Protein AF-A0A7J2Y8G7-F1 (afdb_monomer_lite)

Structure (mmCIF, N/CA/C/O backbone):
data_AF-A0A7J2Y8G7-F1
#
_entry.id   AF-A0A7J2Y8G7-F1
#
loop_
_atom_site.group_PDB
_atom_site.id
_atom_site.type_symbol
_atom_site.label_atom_id
_atom_site.label_alt_id
_atom_site.label_comp_id
_atom_site.label_asym_id
_atom_site.label_entity_id
_atom_site.label_seq_id
_atom_site.pdbx_PDB_ins_code
_atom_site.Cartn_x
_atom_site.Cartn_y
_atom_site.Cartn_z
_atom_site.occupancy
_atom_site.B_iso_or_equiv
_atom_site.auth_seq_id
_atom_site.auth_comp_id
_atom_site.auth_asym_id
_atom_site.auth_atom_id
_atom_site.pdbx_PDB_model_num
ATOM 1 N N . MET A 1 1 ? 22.975 -11.540 -18.512 1.00 58.38 1 MET A N 1
ATOM 2 C CA . MET A 1 1 ? 22.544 -11.800 -17.117 1.00 58.38 1 MET A CA 1
ATOM 3 C C . MET A 1 1 ? 21.423 -10.866 -16.626 1.00 58.38 1 MET A C 1
ATOM 5 O O . MET A 1 1 ? 20.791 -11.237 -15.649 1.00 58.38 1 MET A O 1
ATOM 9 N N . GLY A 1 2 ? 21.127 -9.722 -17.274 1.00 58.56 2 GLY A N 1
ATOM 10 C CA . GLY A 1 2 ? 20.040 -8.800 -16.866 1.00 58.56 2 GLY A CA 1
ATOM 11 C C . GLY A 1 2 ? 18.616 -9.351 -17.045 1.00 58.56 2 GLY A C 1
ATOM 12 O O . GLY A 1 2 ? 17.884 -9.461 -16.067 1.00 58.56 2 GLY A O 1
ATOM 13 N N . ALA A 1 3 ? 18.291 -9.861 -18.238 1.00 61.31 3 ALA A N 1
ATOM 14 C CA . ALA A 1 3 ? 16.950 -10.366 -18.570 1.00 61.31 3 ALA A CA 1
ATOM 15 C C . ALA A 1 3 ? 16.397 -11.451 -17.615 1.00 61.31 3 ALA A C 1
ATOM 17 O O . ALA A 1 3 ? 15.227 -11.419 -17.249 1.00 61.31 3 ALA A O 1
ATOM 18 N N . VAL A 1 4 ? 17.238 -12.385 -17.148 1.00 66.00 4 VAL A N 1
ATOM 19 C CA . VAL A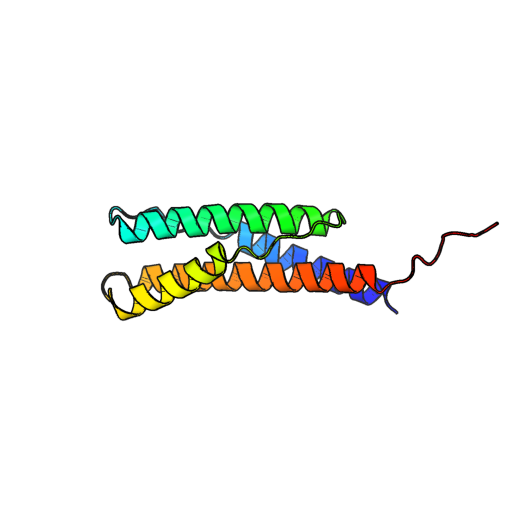 1 4 ? 16.825 -13.457 -16.212 1.00 66.00 4 VAL A CA 1
ATOM 20 C C . VAL A 1 4 ? 16.474 -12.893 -14.827 1.00 66.00 4 VAL A C 1
ATOM 22 O O . VAL A 1 4 ? 15.571 -13.385 -14.147 1.00 66.00 4 VAL A O 1
ATOM 25 N N . ARG A 1 5 ? 17.178 -11.837 -14.400 1.00 69.31 5 ARG A N 1
ATOM 26 C CA . ARG A 1 5 ? 16.934 -11.160 -13.123 1.00 69.31 5 ARG A CA 1
ATOM 27 C C . ARG A 1 5 ? 15.654 -10.327 -13.182 1.00 69.31 5 ARG A C 1
ATOM 29 O O . ARG A 1 5 ? 14.854 -10.413 -12.255 1.00 69.31 5 ARG A O 1
ATOM 36 N N . GLU A 1 6 ? 15.426 -9.605 -14.278 1.00 68.19 6 GLU A N 1
ATOM 37 C CA . GLU A 1 6 ? 14.184 -8.850 -14.485 1.00 68.19 6 GLU A CA 1
ATOM 38 C C . GLU A 1 6 ? 12.960 -9.779 -14.529 1.00 68.19 6 GLU A C 1
ATOM 40 O O . GLU A 1 6 ? 11.966 -9.528 -13.847 1.00 68.19 6 GLU A O 1
ATOM 45 N N . GLU A 1 7 ? 13.044 -10.896 -15.261 1.00 73.69 7 GLU A N 1
ATOM 46 C CA . GLU A 1 7 ? 11.959 -11.881 -15.347 1.00 73.69 7 GLU A CA 1
ATOM 47 C C . GLU A 1 7 ? 11.598 -12.456 -13.965 1.00 73.69 7 GLU A C 1
ATOM 49 O O . GLU A 1 7 ? 10.424 -12.665 -13.649 1.00 73.69 7 GLU A O 1
ATOM 54 N N . THR A 1 8 ? 12.600 -12.647 -13.101 1.00 83.00 8 THR A N 1
ATOM 55 C CA . THR A 1 8 ? 12.406 -13.099 -11.716 1.00 83.00 8 THR A CA 1
ATOM 56 C C . THR A 1 8 ? 11.716 -12.028 -10.861 1.00 83.00 8 THR A C 1
ATOM 58 O O . THR A 1 8 ? 10.767 -12.329 -10.133 1.00 83.00 8 THR A O 1
ATOM 61 N N . SER A 1 9 ? 12.148 -10.768 -10.967 1.00 84.25 9 SER A N 1
ATOM 62 C CA . SER A 1 9 ? 11.557 -9.638 -10.239 1.00 84.25 9 SER A CA 1
ATOM 63 C C . SER A 1 9 ? 10.102 -9.367 -10.663 1.00 84.25 9 SER A C 1
ATOM 65 O O . SER A 1 9 ? 9.247 -9.132 -9.805 1.00 84.25 9 SER A O 1
ATOM 67 N N . LEU A 1 10 ? 9.789 -9.468 -11.961 1.00 86.38 10 LEU A N 1
ATOM 68 C CA . LEU A 1 10 ? 8.430 -9.316 -12.500 1.00 86.38 10 LEU A CA 1
ATOM 69 C C . LEU A 1 10 ? 7.484 -10.412 -12.001 1.00 86.38 10 LEU A C 1
ATOM 71 O O . LEU A 1 10 ? 6.380 -10.102 -11.550 1.00 86.38 10 LEU A O 1
ATOM 75 N N . LYS A 1 11 ? 7.918 -11.681 -12.036 1.00 89.62 11 LYS A N 1
ATOM 76 C CA . LYS A 1 11 ? 7.132 -12.811 -11.508 1.00 89.62 11 LYS A CA 1
ATOM 77 C C . LYS A 1 11 ? 6.810 -12.612 -10.029 1.00 89.62 11 LYS A C 1
ATOM 79 O O . LYS A 1 11 ? 5.651 -12.715 -9.636 1.00 89.62 11 LYS A O 1
ATOM 84 N N . LYS A 1 12 ? 7.806 -12.216 -9.230 1.00 91.69 12 LYS A N 1
ATOM 85 C CA . LYS A 1 12 ? 7.624 -11.947 -7.798 1.00 91.69 12 LYS A CA 1
ATOM 86 C C . LYS A 1 12 ? 6.627 -10.811 -7.535 1.00 91.69 12 LYS A C 1
ATOM 88 O O . LYS A 1 12 ? 5.813 -10.918 -6.617 1.00 91.69 12 LYS A O 1
ATOM 93 N N . LEU A 1 13 ? 6.675 -9.732 -8.324 1.00 89.94 13 LEU A N 1
ATOM 94 C CA . LEU A 1 13 ? 5.707 -8.635 -8.220 1.00 89.94 13 LEU A CA 1
ATOM 95 C C . LEU A 1 13 ? 4.288 -9.111 -8.553 1.00 89.94 13 LEU A C 1
ATOM 97 O O . LEU A 1 13 ? 3.357 -8.821 -7.804 1.00 89.94 13 LEU A O 1
ATOM 101 N N . ALA A 1 14 ? 4.126 -9.864 -9.643 1.00 89.94 14 ALA A N 1
ATOM 102 C CA . ALA A 1 14 ? 2.832 -10.393 -10.060 1.00 89.94 14 ALA A CA 1
ATOM 103 C C . ALA A 1 14 ? 2.224 -11.332 -9.003 1.00 89.94 14 ALA A C 1
ATOM 105 O O . ALA A 1 14 ? 1.045 -11.207 -8.673 1.00 89.94 14 ALA A O 1
ATOM 106 N N . GLU A 1 15 ? 3.028 -12.222 -8.418 1.00 92.50 15 GLU A N 1
ATOM 107 C CA . GLU A 1 15 ? 2.593 -13.133 -7.355 1.00 92.50 15 GLU A CA 1
ATOM 108 C C . GLU A 1 15 ? 2.131 -12.382 -6.102 1.00 92.50 15 GLU A C 1
ATOM 110 O O . GLU A 1 15 ? 1.038 -12.642 -5.592 1.00 92.50 15 GLU A O 1
ATOM 115 N N . LYS A 1 16 ? 2.925 -11.419 -5.615 1.00 91.56 16 LYS A N 1
ATOM 116 C CA . LYS A 1 16 ? 2.555 -10.606 -4.446 1.00 91.56 16 LYS A CA 1
ATOM 117 C C . LYS A 1 16 ? 1.321 -9.749 -4.713 1.00 91.56 16 LYS A C 1
ATOM 119 O O . LYS A 1 16 ? 0.459 -9.640 -3.842 1.00 91.56 16 LYS A O 1
ATOM 124 N N . PHE A 1 17 ? 1.195 -9.185 -5.912 1.00 91.06 17 PHE A N 1
ATOM 125 C CA . PHE A 1 17 ? 0.020 -8.401 -6.277 1.00 91.06 17 PHE A CA 1
ATOM 126 C C . PHE A 1 17 ? -1.246 -9.262 -6.342 1.00 91.06 17 PHE A C 1
ATOM 128 O O . PHE A 1 17 ? -2.277 -8.876 -5.795 1.00 91.06 17 PHE A O 1
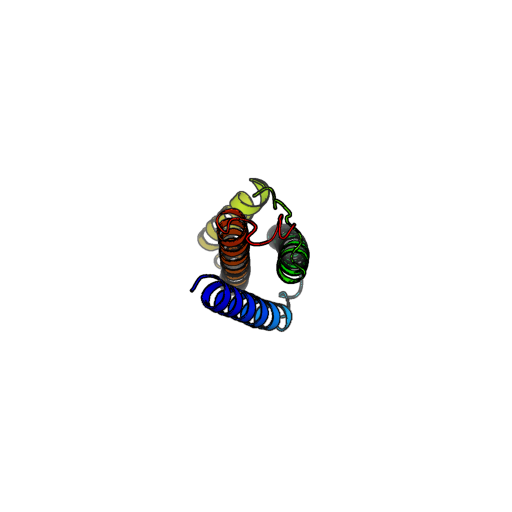ATOM 135 N N . ALA A 1 18 ? -1.159 -10.470 -6.903 1.00 88.75 18 ALA A N 1
ATOM 136 C CA . ALA A 1 18 ? -2.270 -11.418 -6.909 1.00 88.75 18 ALA A CA 1
ATOM 137 C C . ALA A 1 18 ? -2.675 -11.853 -5.488 1.00 88.75 18 ALA A C 1
ATOM 139 O O . ALA A 1 18 ? -3.859 -12.032 -5.209 1.00 88.75 18 ALA A O 1
ATOM 140 N N . GLN A 1 19 ? -1.716 -12.007 -4.568 1.00 88.94 19 GLN A N 1
ATOM 141 C CA . GLN A 1 19 ? -2.012 -12.277 -3.155 1.00 88.94 19 GLN A CA 1
ATOM 142 C C . GLN A 1 19 ? -2.712 -11.095 -2.475 1.00 88.94 19 GLN A C 1
ATOM 144 O O . GLN A 1 19 ? -3.647 -11.309 -1.707 1.00 88.94 19 GLN A O 1
ATOM 149 N N . TYR A 1 20 ? -2.287 -9.863 -2.767 1.00 87.00 20 TYR A N 1
ATOM 150 C CA . TYR A 1 20 ? -2.945 -8.654 -2.274 1.00 87.00 20 TYR A CA 1
ATOM 151 C C . TYR A 1 20 ? -4.393 -8.553 -2.772 1.00 87.00 20 TYR A C 1
ATOM 153 O O . TYR A 1 20 ? -5.291 -8.350 -1.966 1.00 87.00 20 TYR A O 1
ATOM 161 N N . GLN A 1 21 ? -4.641 -8.790 -4.065 1.00 83.38 21 GLN A N 1
ATOM 162 C CA . GLN A 1 21 ? -5.986 -8.731 -4.655 1.00 83.38 21 GLN A CA 1
ATOM 163 C C . GLN A 1 21 ? -6.972 -9.758 -4.078 1.00 83.38 21 GLN A C 1
ATOM 165 O O . GLN A 1 21 ? -8.179 -9.554 -4.155 1.00 83.38 21 GLN A O 1
ATOM 170 N N . LYS A 1 22 ? -6.477 -10.866 -3.512 1.00 81.12 22 LYS A N 1
ATOM 171 C CA . LYS A 1 22 ? -7.315 -11.871 -2.839 1.00 81.12 22 LYS A CA 1
ATOM 172 C C . LYS A 1 22 ? -7.755 -11.452 -1.437 1.00 81.12 22 LYS A C 1
ATOM 174 O O . LYS A 1 22 ? -8.640 -12.097 -0.882 1.00 81.12 22 LYS A O 1
ATOM 179 N N . LYS A 1 23 ? -7.123 -10.439 -0.838 1.00 73.94 23 LYS A N 1
ATOM 180 C CA . LYS A 1 23 ? -7.531 -9.923 0.468 1.00 73.94 23 LYS A CA 1
ATOM 181 C C . LYS A 1 23 ? -8.658 -8.913 0.299 1.00 73.94 23 LYS A C 1
ATOM 183 O O . LYS A 1 23 ? -8.541 -7.973 -0.482 1.00 73.94 23 LYS A O 1
ATOM 188 N N . SER A 1 24 ? -9.718 -9.095 1.073 1.00 66.50 24 SER A N 1
ATOM 189 C CA . SER A 1 24 ? -10.779 -8.102 1.211 1.00 66.50 24 SER A CA 1
ATOM 190 C C . SER A 1 24 ? -10.303 -6.945 2.086 1.00 66.50 24 SER A C 1
ATOM 192 O O . SER A 1 24 ? -9.545 -7.154 3.037 1.00 66.50 24 SER A O 1
ATOM 194 N N . PHE A 1 25 ? -10.751 -5.732 1.767 1.00 67.00 25 PHE A N 1
ATOM 195 C CA . PHE A 1 25 ? -10.678 -4.621 2.712 1.00 67.00 25 PHE A CA 1
ATOM 196 C C . PHE A 1 25 ? -11.664 -4.875 3.865 1.00 67.00 25 PHE A C 1
ATOM 198 O O . PHE A 1 25 ? -12.695 -5.509 3.623 1.00 67.00 25 PHE A O 1
ATOM 205 N N . PRO A 1 26 ? -11.368 -4.409 5.089 1.00 66.88 26 PRO A N 1
ATOM 206 C CA . PRO A 1 26 ? -12.318 -4.468 6.196 1.00 66.88 26 PRO A CA 1
ATOM 207 C C . PRO A 1 26 ? -13.603 -3.702 5.853 1.00 66.88 26 PRO A C 1
ATOM 209 O O . PRO A 1 26 ? -13.547 -2.701 5.136 1.00 66.88 26 PRO A O 1
ATOM 212 N N . ASP A 1 27 ? -14.749 -4.153 6.370 1.00 68.81 27 ASP A N 1
ATOM 213 C CA . ASP A 1 27 ? -16.024 -3.454 6.175 1.00 68.81 27 ASP A CA 1
ATOM 214 C C . ASP A 1 27 ? -15.988 -2.060 6.822 1.00 68.81 27 ASP A C 1
ATOM 216 O O . ASP A 1 27 ? -15.503 -1.936 7.954 1.00 68.81 27 ASP A O 1
ATOM 220 N N . PRO A 1 28 ? -16.502 -1.006 6.158 1.00 65.38 28 PRO A N 1
ATOM 221 C CA . PRO A 1 28 ? -16.450 0.360 6.665 1.00 65.38 28 PRO A CA 1
ATOM 222 C C . PRO A 1 28 ? -17.145 0.486 8.024 1.00 65.38 28 PRO A C 1
ATOM 224 O O . PRO A 1 28 ? -18.179 -0.128 8.274 1.00 65.38 28 PRO A O 1
ATOM 227 N N . GLY A 1 29 ? -16.525 1.232 8.934 1.00 65.06 29 GLY A N 1
ATOM 228 C CA . GLY A 1 29 ? -17.018 1.416 10.296 1.00 65.06 29 GLY A CA 1
ATOM 229 C C . GLY A 1 29 ? -17.991 2.585 10.390 1.00 65.06 29 GLY A C 1
ATOM 230 O O . GLY A 1 29 ? -17.984 3.479 9.548 1.00 65.06 29 GLY A O 1
ATOM 231 N N . ASP A 1 30 ? -18.793 2.620 11.451 1.00 71.00 30 ASP A N 1
ATOM 232 C CA . ASP A 1 30 ? -19.715 3.739 11.700 1.00 71.00 30 ASP A CA 1
ATOM 233 C C . ASP A 1 30 ? -19.020 4.964 12.333 1.00 71.00 30 ASP A C 1
ATOM 235 O O . ASP A 1 30 ? -19.587 6.055 12.369 1.00 71.00 30 ASP A O 1
ATOM 239 N N . ASP A 1 31 ? -17.785 4.809 12.829 1.00 82.56 31 ASP A N 1
ATOM 240 C CA . ASP A 1 31 ? -17.000 5.897 13.426 1.00 82.56 31 ASP A CA 1
ATOM 241 C C . ASP A 1 31 ? -16.364 6.780 12.341 1.00 82.56 31 ASP A C 1
ATOM 243 O O . ASP A 1 31 ? -15.664 6.288 11.453 1.00 82.56 31 ASP A O 1
ATOM 247 N N . SER A 1 32 ? -16.561 8.097 12.435 1.00 79.56 32 SER A N 1
ATOM 248 C CA . SER A 1 32 ? -16.088 9.058 11.430 1.00 79.56 32 SER A CA 1
ATOM 249 C C . SER A 1 32 ? -14.567 9.054 11.240 1.00 79.56 32 SER A C 1
ATOM 251 O O . SER A 1 32 ? -14.090 9.257 10.125 1.00 79.56 32 SER A O 1
ATOM 253 N N . ASP A 1 33 ? -13.783 8.806 12.298 1.00 76.88 33 ASP A N 1
ATOM 254 C CA . ASP A 1 33 ? -12.323 8.718 12.163 1.00 76.88 33 ASP A CA 1
ATOM 255 C C . ASP A 1 33 ? -11.892 7.449 11.423 1.00 76.88 33 ASP A C 1
ATOM 257 O O . ASP A 1 33 ? -10.849 7.449 10.762 1.00 76.88 33 ASP A O 1
ATOM 261 N N . MET A 1 34 ? -12.690 6.384 11.525 1.00 82.31 34 MET A N 1
ATOM 262 C CA . MET A 1 34 ? -12.462 5.127 10.820 1.00 82.31 34 MET A CA 1
ATOM 263 C C . MET A 1 34 ? -12.934 5.201 9.365 1.00 82.31 34 MET A C 1
ATOM 265 O O . MET A 1 34 ? -12.216 4.716 8.498 1.00 82.31 34 MET A O 1
ATOM 269 N N . GLN A 1 35 ? -14.038 5.896 9.074 1.00 83.38 35 GLN A N 1
ATOM 270 C CA . GLN A 1 35 ? -14.512 6.132 7.701 1.00 83.38 35 GLN A CA 1
ATOM 271 C C . GLN A 1 35 ? -13.483 6.885 6.856 1.00 83.38 35 GLN A C 1
ATOM 273 O O . GLN A 1 35 ? -13.139 6.461 5.754 1.00 83.38 35 GLN A O 1
ATOM 278 N N . ASP A 1 36 ? -12.911 7.956 7.403 1.00 84.69 36 ASP A N 1
ATOM 279 C CA . ASP A 1 36 ? -11.835 8.694 6.742 1.00 84.69 36 ASP A CA 1
ATOM 280 C C . ASP A 1 36 ? -10.616 7.806 6.420 1.00 84.69 36 ASP A C 1
ATOM 282 O O . ASP A 1 36 ? -9.917 8.008 5.418 1.00 84.69 36 ASP A O 1
ATOM 286 N N . LEU A 1 37 ? -10.297 6.864 7.316 1.00 87.31 37 LEU A N 1
ATOM 287 C CA . LEU A 1 37 ? -9.205 5.914 7.117 1.00 87.31 37 LEU A CA 1
ATOM 288 C C . LEU A 1 37 ? -9.559 4.867 6.062 1.00 87.31 37 LEU A C 1
ATOM 290 O O . LEU A 1 37 ? -8.710 4.583 5.217 1.00 87.31 37 LEU A O 1
ATOM 294 N N . ASP A 1 38 ? -10.783 4.342 6.087 1.00 86.81 38 ASP A N 1
ATOM 295 C CA . ASP A 1 38 ? -11.313 3.410 5.091 1.00 86.81 38 ASP A CA 1
ATOM 296 C C . ASP A 1 38 ? -11.220 4.006 3.689 1.00 86.81 38 ASP A C 1
ATOM 298 O O . ASP A 1 38 ? -10.588 3.429 2.802 1.00 86.81 38 ASP A O 1
ATOM 302 N N . GLU A 1 39 ? -11.774 5.204 3.497 1.00 87.06 39 GLU A N 1
ATOM 303 C CA . GLU A 1 39 ? -11.746 5.903 2.214 1.00 87.06 39 GLU A CA 1
ATOM 304 C C . GLU A 1 39 ? -10.312 6.184 1.756 1.00 87.06 39 GLU A C 1
ATOM 306 O O . GLU A 1 39 ? -9.960 5.973 0.590 1.00 87.06 39 GLU A O 1
ATOM 311 N N . GLY A 1 40 ? -9.456 6.627 2.682 1.00 89.19 40 GLY A N 1
ATOM 312 C CA . GLY A 1 40 ? -8.054 6.906 2.401 1.00 89.19 40 GLY A CA 1
ATOM 313 C C . GLY A 1 40 ? -7.280 5.663 1.961 1.00 89.19 40 GLY A C 1
ATOM 314 O O . GLY A 1 40 ? -6.521 5.722 0.990 1.00 89.19 40 GLY A O 1
ATOM 315 N N . LEU A 1 41 ? -7.468 4.541 2.653 1.00 89.12 41 LEU A N 1
ATOM 316 C CA . LEU A 1 41 ? -6.789 3.280 2.364 1.00 89.12 41 LEU A CA 1
ATOM 317 C C . LEU A 1 41 ? -7.320 2.641 1.078 1.00 89.12 41 LEU A C 1
ATOM 319 O O . LEU A 1 41 ? -6.533 2.112 0.292 1.00 89.12 41 LEU A O 1
ATOM 323 N N . LEU A 1 42 ? -8.625 2.753 0.825 1.00 88.56 42 LEU A N 1
ATOM 324 C CA . LEU A 1 42 ? -9.261 2.288 -0.400 1.00 88.56 42 LEU A CA 1
ATOM 325 C C . LEU A 1 42 ? -8.771 3.081 -1.620 1.00 88.56 42 LEU A C 1
ATOM 327 O O . LEU A 1 42 ? -8.325 2.484 -2.603 1.00 88.56 42 LEU A O 1
ATOM 331 N N . GLU A 1 43 ? -8.782 4.421 -1.564 1.00 89.88 43 GLU A N 1
ATOM 332 C CA . GLU A 1 43 ? -8.245 5.253 -2.652 1.00 89.88 43 GLU A CA 1
ATOM 333 C C . GLU A 1 43 ? -6.763 4.938 -2.888 1.00 89.88 43 GLU A C 1
ATOM 335 O O . GLU A 1 43 ? -6.315 4.838 -4.039 1.00 89.88 43 GLU A O 1
ATOM 340 N N . TYR A 1 44 ? -5.999 4.748 -1.806 1.00 90.00 44 TYR A N 1
ATOM 341 C CA . TYR A 1 44 ? -4.594 4.399 -1.924 1.00 90.00 44 TYR A CA 1
ATOM 342 C C . TYR A 1 44 ? -4.409 3.053 -2.628 1.00 90.00 44 TYR A C 1
ATOM 344 O O . TYR A 1 44 ? -3.690 2.979 -3.629 1.00 90.00 44 TYR A O 1
ATOM 352 N N . GLY A 1 45 ? -5.127 2.022 -2.178 1.00 90.00 45 GLY A N 1
ATOM 353 C CA . GLY A 1 45 ? -5.114 0.691 -2.774 1.00 90.00 45 GLY A CA 1
ATOM 354 C C . GLY A 1 45 ? -5.455 0.707 -4.261 1.00 90.00 45 GLY A C 1
ATOM 355 O O . GLY A 1 45 ? -4.707 0.149 -5.064 1.00 90.00 45 GLY A O 1
ATOM 356 N N . TYR A 1 46 ? -6.504 1.431 -4.667 1.00 89.06 46 TYR A N 1
ATOM 357 C CA . TYR A 1 46 ? -6.859 1.582 -6.083 1.00 89.06 46 TYR A CA 1
ATOM 358 C C . TYR A 1 46 ? -5.751 2.234 -6.910 1.00 89.06 46 TYR A C 1
ATOM 360 O O . TYR A 1 46 ? -5.490 1.822 -8.046 1.00 89.06 46 TYR A O 1
ATOM 368 N N . ARG A 1 47 ? -5.082 3.260 -6.378 1.00 88.94 47 ARG A N 1
ATOM 369 C CA . ARG A 1 47 ? -3.981 3.920 -7.092 1.00 88.94 47 ARG A CA 1
ATOM 370 C C . ARG A 1 47 ? -2.769 3.010 -7.234 1.00 88.94 47 ARG A C 1
ATOM 372 O O . ARG A 1 47 ? -2.214 2.940 -8.332 1.00 88.94 47 ARG A O 1
ATOM 379 N N . VAL A 1 48 ? -2.386 2.306 -6.170 1.00 89.25 48 VAL A N 1
ATOM 380 C CA . VAL A 1 48 ? -1.292 1.326 -6.211 1.00 89.25 48 VAL A CA 1
ATOM 381 C C . VAL A 1 48 ? -1.626 0.205 -7.188 1.00 89.25 48 VAL A C 1
ATOM 383 O O . VAL A 1 48 ? -0.825 -0.081 -8.070 1.00 89.25 48 VAL A O 1
ATOM 386 N N . ALA A 1 49 ? -2.829 -0.365 -7.121 1.00 89.50 49 ALA A N 1
ATOM 387 C CA . ALA A 1 49 ? -3.259 -1.438 -8.013 1.00 89.50 49 ALA A CA 1
ATOM 388 C C . ALA A 1 49 ? -3.210 -1.031 -9.494 1.00 89.50 49 ALA A C 1
ATOM 390 O O . ALA A 1 49 ? -2.687 -1.771 -10.333 1.00 89.50 49 ALA A O 1
ATOM 391 N N . ASN A 1 50 ? -3.695 0.172 -9.818 1.00 89.50 50 ASN A N 1
ATOM 392 C CA . ASN A 1 50 ? -3.599 0.721 -11.169 1.00 89.50 50 ASN A CA 1
ATOM 393 C C . ASN A 1 50 ? -2.144 0.896 -11.611 1.00 89.50 50 ASN A C 1
ATOM 395 O O . ASN A 1 50 ? -1.795 0.568 -12.744 1.00 89.50 50 ASN A O 1
ATOM 399 N N . TYR A 1 51 ? -1.286 1.399 -10.726 1.00 89.06 51 TYR A N 1
ATOM 400 C CA . TYR A 1 51 ? 0.126 1.592 -11.026 1.00 89.06 51 TYR A CA 1
ATOM 401 C C . TYR A 1 51 ? 0.863 0.272 -11.266 1.00 89.06 51 TYR A C 1
ATOM 403 O O . TYR A 1 51 ? 1.515 0.118 -12.297 1.00 89.06 51 TYR A O 1
ATOM 411 N N . ILE A 1 52 ? 0.700 -0.701 -10.368 1.00 89.25 52 ILE A N 1
ATOM 412 C CA . ILE A 1 52 ? 1.277 -2.045 -10.485 1.00 89.25 52 ILE A CA 1
ATOM 413 C C . ILE A 1 52 ? 0.846 -2.686 -11.804 1.00 89.25 52 ILE A C 1
ATOM 415 O O . ILE A 1 52 ? 1.684 -3.193 -12.543 1.00 89.25 52 ILE A O 1
ATOM 419 N N . SER A 1 53 ? -0.442 -2.596 -12.148 1.00 89.50 53 SER 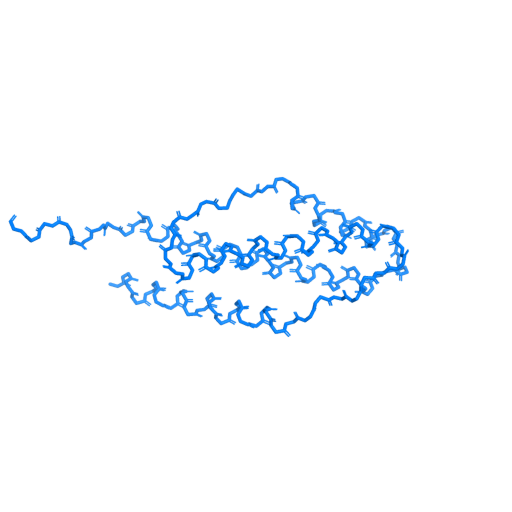A N 1
ATOM 420 C CA . SER A 1 53 ? -0.974 -3.143 -13.402 1.00 89.50 53 SER A CA 1
ATOM 421 C C . SER A 1 53 ? -0.289 -2.542 -14.634 1.00 89.50 53 SER A C 1
ATOM 423 O O . SER A 1 53 ? 0.023 -3.260 -15.580 1.00 89.50 53 SER A O 1
ATOM 425 N N . ARG A 1 54 ? 0.003 -1.236 -14.621 1.00 88.62 54 ARG A N 1
ATOM 426 C CA . ARG A 1 54 ? 0.759 -0.567 -15.693 1.00 88.62 54 ARG A CA 1
ATOM 427 C C . ARG A 1 54 ? 2.205 -1.053 -15.762 1.00 88.62 54 ARG A C 1
ATOM 429 O O . ARG A 1 54 ? 2.677 -1.372 -16.850 1.00 88.62 54 ARG A O 1
ATOM 436 N N . VAL A 1 55 ? 2.879 -1.175 -14.617 1.00 88.12 55 VAL A N 1
ATOM 437 C CA . VAL A 1 55 ? 4.260 -1.687 -14.543 1.00 88.12 55 VAL A CA 1
ATOM 438 C C . VAL A 1 55 ? 4.346 -3.126 -15.053 1.00 88.12 55 VAL A C 1
ATOM 440 O O . VAL A 1 55 ? 5.227 -3.430 -15.854 1.00 88.12 55 VAL A O 1
ATOM 443 N N . LEU A 1 56 ? 3.399 -3.992 -14.679 1.00 87.44 56 LEU A N 1
ATOM 444 C CA . LEU A 1 56 ? 3.327 -5.377 -15.161 1.00 87.44 56 LEU A CA 1
ATOM 445 C C . LEU A 1 56 ? 3.077 -5.468 -16.676 1.00 87.44 56 LEU A C 1
ATOM 447 O O . LEU A 1 56 ? 3.587 -6.379 -17.321 1.00 87.44 56 LEU A O 1
ATOM 451 N N . ARG A 1 57 ? 2.357 -4.504 -17.269 1.00 88.00 57 ARG A N 1
ATOM 452 C CA . ARG A 1 57 ? 2.208 -4.363 -18.735 1.00 88.00 57 ARG A CA 1
ATOM 453 C C . ARG A 1 57 ? 3.410 -3.704 -19.416 1.00 88.00 57 ARG A C 1
ATOM 455 O O . ARG A 1 57 ? 3.451 -3.584 -20.635 1.00 88.00 57 ARG A O 1
ATOM 462 N N . GLY A 1 58 ? 4.389 -3.281 -18.628 1.00 83.06 58 GLY A N 1
ATOM 463 C CA . GLY A 1 58 ? 5.620 -2.655 -19.069 1.00 83.06 58 GLY A CA 1
ATOM 464 C C . GLY A 1 58 ? 5.530 -1.180 -19.433 1.00 83.06 58 GLY A C 1
ATOM 465 O O . GLY A 1 58 ? 6.440 -0.646 -20.065 1.00 83.06 58 GLY A O 1
ATOM 466 N N . GLU A 1 59 ? 4.474 -0.505 -18.996 1.00 83.19 59 GLU A N 1
ATOM 467 C CA . GLU A 1 59 ? 4.325 0.934 -19.158 1.00 83.19 59 GLU A CA 1
ATOM 468 C C . GLU A 1 59 ? 5.240 1.678 -18.172 1.00 83.19 59 GLU A C 1
ATOM 470 O O . GLU A 1 59 ? 5.178 1.478 -16.957 1.00 83.19 59 GLU A O 1
ATOM 475 N N . VAL A 1 60 ? 6.067 2.594 -18.684 1.00 66.19 60 VAL A N 1
ATOM 476 C CA . VAL A 1 60 ? 6.861 3.492 -17.838 1.00 66.19 60 VAL A CA 1
ATOM 477 C C . VAL A 1 60 ? 5.953 4.616 -17.348 1.00 66.19 60 VAL A C 1
ATOM 479 O O . VAL A 1 60 ? 5.721 5.605 -18.040 1.00 66.19 60 VAL A O 1
ATOM 482 N N . SER A 1 61 ? 5.430 4.463 -16.137 1.00 65.81 61 SER A N 1
ATOM 483 C CA . SER A 1 61 ? 4.652 5.492 -15.450 1.00 65.81 61 SER A CA 1
ATOM 484 C C . SER A 1 61 ? 5.410 5.940 -14.203 1.00 65.81 61 SER A C 1
ATOM 486 O O . SER A 1 61 ? 6.052 5.125 -13.550 1.00 65.81 61 SER A O 1
ATOM 488 N N . ARG A 1 62 ? 5.373 7.230 -13.857 1.00 64.19 62 ARG A N 1
ATOM 489 C CA . ARG A 1 62 ? 5.787 7.678 -12.521 1.00 64.19 62 ARG A CA 1
ATOM 490 C C . ARG A 1 62 ? 4.547 7.703 -11.648 1.00 64.19 62 ARG A C 1
ATOM 492 O O . ARG A 1 62 ? 3.651 8.510 -11.896 1.00 64.19 62 ARG A O 1
ATOM 499 N N . LEU A 1 63 ? 4.516 6.881 -10.606 1.00 66.69 63 LEU A N 1
ATOM 500 C CA . LEU A 1 63 ? 3.640 7.186 -9.490 1.00 66.69 63 LEU A CA 1
ATOM 501 C C . LEU A 1 63 ? 4.277 8.361 -8.751 1.00 66.69 63 LEU A C 1
ATOM 503 O O . LEU A 1 63 ? 5.371 8.246 -8.206 1.00 66.69 63 LEU A O 1
ATOM 507 N N . GLY A 1 64 ? 3.637 9.527 -8.756 1.00 62.47 64 GLY A N 1
ATOM 508 C CA . GLY A 1 64 ? 4.024 10.548 -7.791 1.00 62.47 64 GLY A CA 1
ATOM 509 C C . GLY A 1 64 ? 3.789 9.960 -6.402 1.00 62.47 64 GLY A C 1
ATOM 510 O O . GLY A 1 64 ? 2.642 9.670 -6.074 1.00 62.47 64 GLY A O 1
ATOM 511 N N . ARG A 1 65 ? 4.829 9.750 -5.582 1.00 62.16 65 ARG A N 1
ATOM 512 C CA . ARG A 1 65 ? 4.627 9.427 -4.161 1.00 62.16 65 ARG A CA 1
ATOM 513 C C . ARG A 1 65 ? 3.986 10.642 -3.496 1.00 62.16 65 ARG A C 1
ATOM 515 O O . ARG A 1 65 ? 4.663 11.578 -3.071 1.00 62.16 65 ARG A O 1
ATOM 522 N N . PHE A 1 66 ? 2.657 10.674 -3.490 1.00 66.25 66 PHE A N 1
ATOM 523 C CA . PHE A 1 66 ? 1.904 11.799 -2.961 1.00 66.25 66 PHE A CA 1
ATOM 524 C C . PHE A 1 66 ? 2.134 11.865 -1.452 1.00 66.25 66 PHE A C 1
ATOM 526 O O . PHE A 1 66 ? 1.908 10.889 -0.738 1.00 66.25 66 PHE A O 1
ATOM 533 N N . GLN A 1 67 ? 2.525 13.038 -0.944 1.00 71.12 67 GLN A N 1
ATOM 534 C CA . GLN A 1 67 ? 2.652 13.277 0.499 1.00 71.12 67 GLN A CA 1
ATOM 535 C C . GLN A 1 67 ? 1.395 12.864 1.284 1.00 71.12 67 GLN A C 1
ATOM 537 O O . GLN A 1 67 ? 1.492 12.562 2.469 1.00 71.12 67 GLN A O 1
ATOM 542 N N . ARG A 1 68 ? 0.229 12.841 0.623 1.00 75.62 68 ARG A N 1
ATOM 543 C CA . ARG A 1 68 ? -1.048 12.376 1.167 1.00 75.62 68 ARG A CA 1
ATOM 544 C C . ARG A 1 68 ? -0.975 10.949 1.727 1.00 75.62 68 ARG A C 1
ATOM 546 O O . ARG A 1 68 ? -1.460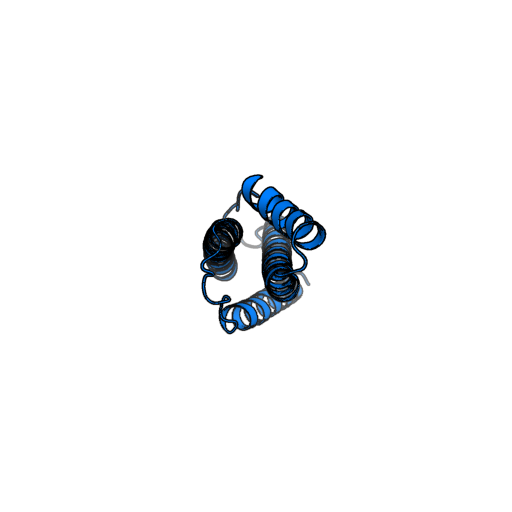 10.738 2.829 1.00 75.62 68 ARG A O 1
ATOM 553 N N . TRP A 1 69 ? -0.312 10.011 1.049 1.00 83.75 69 TRP A N 1
ATOM 554 C CA . TRP A 1 69 ? -0.252 8.609 1.496 1.00 83.75 69 TRP A CA 1
ATOM 555 C C . TRP A 1 69 ? 0.685 8.426 2.687 1.00 83.75 69 TRP A C 1
ATOM 557 O O . TRP A 1 69 ? 0.314 7.786 3.662 1.00 83.75 69 TRP A O 1
ATOM 567 N N . ARG A 1 70 ? 1.809 9.154 2.725 1.00 82.00 70 ARG A N 1
ATOM 568 C CA . ARG A 1 70 ? 2.655 9.208 3.934 1.00 82.00 70 ARG A CA 1
ATOM 569 C C . ARG A 1 70 ? 1.914 9.753 5.158 1.00 82.00 70 ARG A C 1
ATOM 571 O O . ARG A 1 70 ? 2.255 9.407 6.286 1.00 82.00 70 ARG A O 1
ATOM 578 N N . ARG A 1 71 ? 0.933 10.644 4.967 1.00 87.88 71 ARG A N 1
ATOM 579 C CA . ARG A 1 71 ? 0.088 11.132 6.071 1.00 87.88 71 ARG A CA 1
ATOM 580 C C . ARG A 1 71 ? -0.911 10.072 6.537 1.00 87.88 71 ARG A C 1
ATOM 582 O O . ARG A 1 71 ? -1.264 10.111 7.710 1.00 87.88 71 ARG A O 1
ATOM 589 N N . LEU A 1 72 ? -1.325 9.150 5.662 1.00 89.00 72 LEU A N 1
ATOM 590 C CA . LEU A 1 72 ? -2.222 8.043 5.997 1.00 89.00 72 LEU A CA 1
ATOM 591 C C . LEU A 1 72 ? -1.558 7.079 6.989 1.00 89.00 72 LEU A C 1
ATOM 593 O O . LEU A 1 72 ? -2.112 6.876 8.065 1.00 89.00 72 LEU A O 1
ATOM 597 N N . GLY A 1 73 ? -0.335 6.608 6.711 1.00 88.88 73 GLY A N 1
ATOM 598 C CA . GLY A 1 73 ? 0.421 5.761 7.651 1.00 88.88 73 GLY A CA 1
ATOM 599 C C . GLY A 1 73 ? 0.591 6.417 9.030 1.00 88.88 73 GLY A C 1
ATOM 600 O O . GLY A 1 73 ? 0.221 5.852 10.054 1.00 88.88 73 GLY A O 1
ATOM 601 N N . LYS A 1 74 ? 0.989 7.698 9.059 1.00 90.31 74 LYS A N 1
ATOM 602 C CA . LYS A 1 74 ? 1.082 8.483 10.308 1.00 90.31 74 LYS A CA 1
ATOM 603 C C . LYS A 1 74 ? -0.258 8.706 11.021 1.00 90.31 74 LYS A C 1
ATOM 605 O O . LYS A 1 74 ? -0.274 9.072 12.197 1.00 90.31 74 LYS A O 1
ATOM 610 N N . ARG A 1 75 ? -1.389 8.637 10.311 1.00 90.38 75 ARG A N 1
ATOM 611 C CA . ARG A 1 75 ? -2.728 8.746 10.915 1.00 90.38 75 ARG A CA 1
ATOM 612 C C . ARG A 1 75 ? -3.097 7.425 11.588 1.00 90.38 75 ARG A C 1
ATOM 614 O O . ARG A 1 75 ? -3.546 7.475 12.727 1.00 90.38 75 ARG A O 1
ATOM 621 N N . ILE A 1 76 ? -2.827 6.292 10.936 1.00 90.62 76 ILE A N 1
ATOM 622 C CA . ILE A 1 76 ? -3.017 4.946 11.501 1.00 90.62 76 ILE A CA 1
ATOM 623 C C . ILE A 1 76 ? -2.210 4.800 12.799 1.00 90.62 76 ILE A C 1
ATOM 625 O O . ILE A 1 76 ? -2.784 4.489 13.839 1.00 90.62 76 ILE A O 1
ATOM 629 N N . GLU A 1 77 ? -0.914 5.133 12.780 1.00 90.44 77 GLU A N 1
ATOM 630 C CA . GLU A 1 77 ? -0.046 5.071 13.970 1.00 90.44 77 GLU A CA 1
ATOM 631 C C . GLU A 1 77 ? -0.572 5.924 15.135 1.00 90.44 77 GLU A C 1
ATOM 633 O O . GLU A 1 77 ? -0.619 5.469 16.278 1.00 90.44 77 GLU A O 1
ATOM 638 N N . ARG A 1 78 ? -1.002 7.163 14.854 1.00 90.81 78 ARG A N 1
ATOM 639 C CA . ARG A 1 78 ? -1.536 8.065 15.887 1.00 90.81 78 ARG A CA 1
ATOM 640 C C . ARG A 1 78 ? -2.842 7.557 16.484 1.00 90.81 78 ARG A C 1
ATOM 642 O O . ARG A 1 78 ? -3.005 7.617 17.699 1.00 90.81 78 ARG A O 1
ATOM 649 N N . LEU A 1 79 ? -3.757 7.063 15.652 1.00 88.69 79 LEU A N 1
ATOM 650 C CA . LEU A 1 79 ? -5.018 6.502 16.134 1.00 88.69 79 LEU A CA 1
ATOM 651 C C . LEU A 1 79 ? -4.780 5.222 16.934 1.00 88.69 79 LEU A C 1
ATOM 653 O O . LEU A 1 79 ? -5.438 5.025 17.946 1.00 88.69 79 LEU A O 1
ATOM 657 N N . MET A 1 80 ? -3.785 4.413 16.570 1.00 88.44 80 MET A N 1
ATOM 658 C CA . MET A 1 80 ? -3.455 3.193 17.310 1.00 88.44 80 MET A CA 1
ATOM 659 C C . MET A 1 80 ? -2.960 3.491 18.734 1.00 88.44 80 MET A C 1
ATOM 661 O O . MET A 1 80 ? -3.216 2.711 19.645 1.00 88.44 80 MET A O 1
ATOM 665 N N . MET A 1 81 ? -2.292 4.632 18.944 1.00 87.81 81 MET A N 1
ATOM 666 C CA . MET A 1 81 ? -1.896 5.100 20.280 1.00 87.81 81 MET A CA 1
ATOM 667 C C . MET A 1 81 ? -3.037 5.786 21.046 1.00 87.81 81 MET A C 1
ATOM 669 O O . MET A 1 81 ? -3.044 5.757 22.274 1.00 87.81 81 MET A O 1
ATOM 673 N N . GLY A 1 82 ? -3.964 6.441 20.339 1.00 86.81 82 GLY A N 1
ATOM 674 C CA . GLY A 1 82 ? -5.003 7.288 20.939 1.00 86.81 82 GLY A CA 1
ATOM 675 C C . GLY A 1 82 ? -6.376 6.636 21.115 1.00 86.81 82 GLY A C 1
ATOM 676 O O . GLY A 1 82 ? -7.164 7.141 21.907 1.00 86.81 82 GLY A O 1
ATOM 677 N N . LYS A 1 83 ? -6.663 5.549 20.390 1.00 86.69 83 LYS A N 1
ATOM 678 C CA . LYS A 1 83 ? -7.961 4.860 20.361 1.00 86.69 83 LYS A CA 1
ATOM 679 C C . LYS A 1 83 ? -7.790 3.336 20.499 1.00 86.69 83 LYS A C 1
ATOM 681 O O . LYS A 1 83 ? -7.875 2.611 19.501 1.00 86.69 83 LYS A O 1
ATOM 686 N N . PRO A 1 84 ? -7.496 2.821 21.709 1.00 85.19 84 PRO A N 1
ATOM 687 C CA . PRO A 1 84 ? -7.296 1.387 21.939 1.00 85.19 84 PRO A CA 1
ATOM 688 C C . PRO A 1 84 ? -8.522 0.532 21.578 1.00 85.19 84 PRO A C 1
ATOM 690 O O . PRO A 1 84 ? -8.363 -0.635 21.227 1.00 85.19 84 PRO A O 1
ATOM 693 N N . GLU A 1 85 ? -9.726 1.106 21.601 1.00 86.81 85 GLU A N 1
ATOM 694 C CA . GLU A 1 85 ? -10.976 0.469 21.177 1.00 86.81 85 GLU A CA 1
ATOM 695 C C . GLU A 1 85 ? -10.976 0.032 19.702 1.00 86.81 85 GLU A C 1
ATOM 697 O O . GLU A 1 85 ? -11.697 -0.894 19.339 1.00 86.81 85 GLU A O 1
ATOM 702 N N . PHE A 1 86 ? -10.124 0.631 18.863 1.00 86.88 86 PHE A N 1
ATOM 703 C CA . PHE A 1 86 ? -9.963 0.267 17.453 1.00 86.88 86 PHE A CA 1
ATOM 704 C C . PHE A 1 86 ? -8.646 -0.465 17.166 1.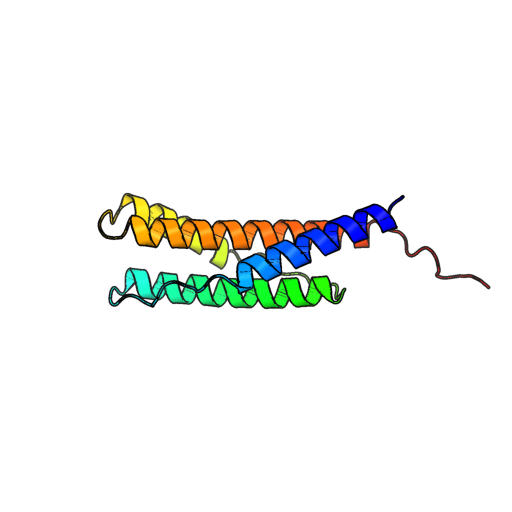00 86.88 86 PHE A C 1
ATOM 706 O O . PHE A 1 86 ? -8.274 -0.617 16.003 1.00 86.88 86 PHE A O 1
ATOM 713 N N . ALA A 1 87 ? -7.915 -0.917 18.191 1.00 87.69 87 ALA A N 1
ATOM 714 C CA . ALA A 1 87 ? -6.556 -1.437 18.031 1.00 87.69 87 ALA A CA 1
ATOM 715 C C . ALA A 1 87 ? -6.447 -2.599 17.029 1.00 87.69 87 ALA A C 1
ATOM 717 O O . ALA A 1 87 ? -5.488 -2.645 16.264 1.00 87.69 87 ALA A O 1
ATOM 718 N N . GLU A 1 88 ? -7.407 -3.524 17.010 1.00 88.50 88 GLU A N 1
ATOM 719 C CA . GLU A 1 88 ? -7.414 -4.656 16.072 1.00 88.50 88 GLU A CA 1
ATOM 720 C C . GLU A 1 88 ? -7.571 -4.179 14.622 1.00 88.50 88 GLU A C 1
ATOM 722 O O . GLU A 1 88 ? -6.720 -4.444 13.775 1.00 88.50 88 GLU A O 1
ATOM 727 N N . ARG A 1 89 ? -8.582 -3.348 14.365 1.00 87.00 89 ARG A N 1
ATOM 728 C CA . ARG A 1 89 ? -8.859 -2.777 13.042 1.00 87.00 89 ARG A CA 1
ATOM 729 C C . ARG A 1 89 ? -7.730 -1.872 12.534 1.00 87.00 89 ARG A C 1
ATOM 731 O O . ARG A 1 89 ? -7.372 -1.906 11.360 1.00 87.00 89 ARG A O 1
ATOM 738 N N . LEU A 1 90 ? -7.117 -1.085 13.416 1.00 89.62 90 LEU A N 1
ATOM 739 C CA . LEU A 1 90 ? -5.975 -0.235 13.067 1.00 89.62 90 LEU A CA 1
ATOM 740 C C . LEU A 1 90 ? -4.713 -1.050 12.755 1.00 89.62 90 LEU A C 1
ATOM 742 O O . LEU A 1 90 ? -3.928 -0.634 11.900 1.00 89.62 90 LEU A O 1
ATOM 746 N N . ARG A 1 91 ? -4.529 -2.224 13.379 1.00 90.56 91 ARG A N 1
ATOM 747 C CA . ARG A 1 91 ? -3.469 -3.169 12.986 1.00 90.56 91 ARG A CA 1
ATOM 748 C C . ARG A 1 91 ? -3.710 -3.706 11.583 1.00 90.56 91 ARG A C 1
ATOM 750 O O . ARG A 1 91 ? -2.785 -3.684 10.777 1.00 90.56 91 ARG A O 1
ATOM 757 N N . GLU A 1 92 ? -4.939 -4.104 11.261 1.00 90.12 92 GLU A N 1
ATOM 758 C CA . GLU A 1 92 ? -5.284 -4.558 9.908 1.00 90.12 92 GLU A CA 1
ATOM 759 C C . GLU A 1 92 ? -5.009 -3.477 8.853 1.00 90.12 92 GLU A C 1
ATOM 761 O O . GLU A 1 92 ? -4.417 -3.757 7.808 1.00 90.12 92 GLU A O 1
ATOM 766 N N . TYR A 1 93 ? -5.360 -2.220 9.135 1.00 90.44 93 TYR A N 1
ATOM 767 C CA . TYR A 1 93 ? -5.033 -1.107 8.241 1.00 90.44 93 TYR A CA 1
ATOM 768 C C . TYR A 1 93 ? -3.534 -0.889 8.084 1.00 90.44 93 TYR A C 1
ATOM 770 O O . TYR A 1 93 ? -3.081 -0.631 6.968 1.00 90.44 93 TYR A O 1
ATOM 778 N N . SER A 1 94 ? -2.768 -0.994 9.174 1.00 91.19 94 SER A N 1
ATOM 779 C CA . SER A 1 94 ? -1.307 -0.909 9.119 1.00 91.19 94 SER A CA 1
ATOM 780 C C . SER A 1 94 ? -0.739 -1.996 8.211 1.00 91.19 94 SER A C 1
ATOM 782 O O . SER A 1 94 ? 0.049 -1.695 7.319 1.00 91.19 94 SER A O 1
ATOM 784 N N . GLU A 1 95 ? -1.207 -3.240 8.346 1.00 91.56 95 GLU A N 1
ATOM 785 C CA . GLU A 1 95 ? -0.765 -4.341 7.487 1.00 91.56 95 GLU A CA 1
ATOM 786 C C . GLU A 1 95 ? -1.099 -4.110 6.009 1.00 91.56 95 GLU A C 1
ATOM 788 O O . GLU A 1 95 ? -0.297 -4.426 5.128 1.00 91.56 95 GLU A O 1
ATOM 793 N N . ILE A 1 96 ? -2.292 -3.592 5.709 1.00 90.62 96 ILE A N 1
ATOM 794 C CA . ILE A 1 96 ? -2.686 -3.265 4.334 1.00 90.62 96 ILE A CA 1
ATOM 795 C C . ILE A 1 96 ? -1.796 -2.146 3.790 1.00 90.62 96 ILE A C 1
ATOM 797 O O . ILE A 1 96 ? -1.289 -2.265 2.673 1.00 90.62 96 ILE A O 1
ATOM 801 N N . TYR A 1 97 ? -1.574 -1.089 4.573 1.00 91.62 97 TYR A N 1
ATOM 802 C CA . TYR A 1 97 ? -0.714 0.029 4.198 1.00 91.62 97 TYR A CA 1
ATOM 803 C C . TYR A 1 97 ? 0.721 -0.438 3.905 1.00 91.62 97 TYR A C 1
ATOM 805 O O . TYR A 1 97 ? 1.269 -0.115 2.854 1.00 91.62 97 TYR A O 1
ATOM 813 N N . GLU A 1 98 ? 1.309 -1.257 4.776 1.00 92.31 98 GLU A N 1
ATOM 814 C CA . GLU A 1 98 ? 2.661 -1.801 4.600 1.00 92.31 98 GLU A CA 1
ATOM 815 C C . GLU A 1 98 ? 2.784 -2.673 3.347 1.00 92.31 98 GLU A C 1
ATOM 817 O O . GLU A 1 98 ? 3.749 -2.550 2.592 1.00 92.31 98 GLU A O 1
ATOM 822 N N . ARG A 1 99 ? 1.785 -3.520 3.069 1.00 90.88 99 ARG A N 1
ATOM 823 C CA . ARG A 1 99 ? 1.757 -4.333 1.840 1.00 90.88 99 ARG A CA 1
ATOM 824 C C . ARG A 1 99 ? 1.696 -3.470 0.585 1.00 90.88 99 ARG A C 1
ATOM 826 O O . ARG A 1 99 ? 2.308 -3.816 -0.424 1.00 90.88 99 ARG A O 1
ATOM 833 N N . LEU A 1 100 ? 0.949 -2.369 0.632 1.00 90.69 100 LEU A N 1
ATOM 834 C CA . LEU A 1 100 ? 0.876 -1.415 -0.470 1.00 90.69 100 LEU A CA 1
ATOM 835 C C . LEU A 1 100 ? 2.227 -0.732 -0.709 1.00 90.69 100 LEU A C 1
ATOM 837 O O . LEU A 1 100 ? 2.657 -0.655 -1.860 1.00 90.69 100 LEU A O 1
ATOM 841 N N . GLU A 1 101 ? 2.921 -0.305 0.350 1.00 91.06 101 GLU A N 1
ATOM 842 C CA . GLU A 1 101 ? 4.278 0.251 0.241 1.00 91.06 101 GLU A CA 1
ATOM 843 C C . GLU A 1 101 ? 5.267 -0.778 -0.329 1.00 91.06 101 GLU A C 1
ATOM 845 O O . GLU A 1 101 ? 6.023 -0.449 -1.242 1.00 91.06 101 GLU A O 1
ATOM 850 N N . GLU A 1 102 ? 5.216 -2.037 0.124 1.00 91.62 102 GLU A N 1
ATOM 851 C CA . GLU A 1 102 ? 6.087 -3.102 -0.394 1.00 91.62 102 GLU A CA 1
ATOM 852 C C . GLU A 1 102 ? 5.895 -3.299 -1.906 1.00 91.62 102 GLU A C 1
ATOM 854 O O . GLU A 1 102 ? 6.862 -3.352 -2.672 1.00 91.62 102 GLU A O 1
ATOM 859 N N . LEU A 1 103 ? 4.638 -3.382 -2.354 1.00 91.00 103 LEU A N 1
ATOM 860 C CA . LEU A 1 103 ? 4.302 -3.516 -3.770 1.00 91.00 103 LEU A CA 1
ATOM 861 C C . LEU A 1 103 ? 4.839 -2.338 -4.591 1.00 91.00 103 LEU A C 1
ATOM 863 O O . LEU A 1 103 ? 5.375 -2.539 -5.686 1.00 91.00 103 LEU A O 1
ATOM 867 N N . LEU A 1 104 ? 4.717 -1.116 -4.069 1.00 89.38 104 LEU A N 1
ATOM 868 C CA . LEU A 1 104 ? 5.226 0.078 -4.735 1.00 89.38 104 LEU A CA 1
ATOM 869 C C . LEU A 1 104 ? 6.743 0.091 -4.849 1.00 89.38 104 LEU A C 1
ATOM 871 O O . LEU A 1 104 ? 7.251 0.339 -5.942 1.00 89.38 104 LEU A O 1
ATOM 875 N N . ASP A 1 105 ? 7.459 -0.191 -3.764 1.00 89.44 105 ASP A N 1
ATOM 876 C CA . ASP A 1 105 ? 8.921 -0.200 -3.779 1.00 89.44 105 ASP A CA 1
ATOM 877 C C . ASP A 1 105 ? 9.451 -1.263 -4.760 1.00 89.44 105 ASP A C 1
ATOM 879 O O . ASP A 1 105 ? 10.390 -1.000 -5.515 1.00 89.44 105 ASP A O 1
ATOM 883 N N . MET A 1 106 ? 8.801 -2.432 -4.844 1.00 90.44 106 MET A N 1
ATOM 884 C CA . MET A 1 106 ? 9.126 -3.452 -5.849 1.00 90.44 106 MET A CA 1
ATOM 885 C C . MET A 1 106 ? 8.897 -2.963 -7.287 1.00 90.44 106 MET A C 1
ATOM 887 O O . MET A 1 106 ? 9.727 -3.201 -8.167 1.00 90.44 106 MET A O 1
ATOM 891 N N . ALA A 1 107 ? 7.779 -2.282 -7.541 1.00 88.62 107 ALA A N 1
ATOM 892 C CA . ALA A 1 107 ? 7.458 -1.749 -8.860 1.00 88.62 107 ALA A CA 1
ATOM 893 C C . ALA A 1 107 ? 8.404 -0.614 -9.284 1.00 88.62 107 ALA A C 1
ATOM 895 O O . ALA A 1 107 ? 8.825 -0.557 -10.440 1.00 88.62 107 ALA A O 1
ATOM 896 N N . GLU A 1 108 ? 8.771 0.273 -8.357 1.00 86.50 108 GLU A N 1
ATOM 897 C CA . GLU A 1 108 ? 9.766 1.321 -8.600 1.00 86.50 108 GLU A CA 1
ATOM 898 C C . GLU A 1 108 ? 11.148 0.721 -8.888 1.00 86.50 108 GLU A C 1
ATOM 900 O O . GLU A 1 108 ? 11.791 1.127 -9.857 1.00 86.50 108 GLU A O 1
ATOM 905 N N . ALA A 1 109 ? 11.579 -0.285 -8.119 1.00 86.00 109 ALA A N 1
ATOM 906 C CA . ALA A 1 109 ? 12.845 -0.976 -8.356 1.00 86.00 109 ALA A CA 1
ATOM 907 C C . ALA A 1 109 ? 12.905 -1.604 -9.759 1.00 86.00 109 ALA A C 1
ATOM 909 O O . ALA A 1 109 ? 13.897 -1.425 -10.464 1.00 86.00 109 ALA A O 1
ATOM 910 N N . LEU A 1 110 ? 11.824 -2.256 -10.198 1.00 84.94 110 LEU A N 1
ATOM 911 C CA . LEU A 1 110 ? 11.700 -2.815 -11.549 1.00 84.94 110 LEU A CA 1
ATOM 912 C C . LEU A 1 110 ? 11.825 -1.753 -12.650 1.00 84.94 110 LEU A C 1
ATOM 914 O O . LEU A 1 110 ? 12.519 -1.959 -13.645 1.00 84.94 110 LEU A O 1
ATOM 918 N N . LEU A 1 111 ? 11.177 -0.596 -12.487 1.00 82.44 111 LEU A N 1
ATOM 919 C CA . LEU A 1 111 ? 11.304 0.499 -13.453 1.00 82.44 111 LEU A CA 1
ATOM 920 C C . LEU A 1 111 ? 12.721 1.082 -13.483 1.00 82.44 111 LEU A C 1
ATOM 922 O O . LEU A 1 111 ? 13.200 1.458 -14.553 1.00 82.44 111 LEU A O 1
ATOM 926 N N . GLU A 1 112 ? 13.394 1.175 -12.337 1.00 82.44 112 GLU A N 1
ATOM 927 C CA . GLU A 1 112 ? 14.791 1.611 -12.269 1.00 82.44 112 GLU A CA 1
ATOM 928 C C . GLU A 1 112 ? 15.746 0.596 -12.912 1.00 82.44 112 GLU A C 1
ATOM 930 O O . GLU A 1 112 ? 16.682 1.005 -13.598 1.00 82.44 112 GLU A O 1
ATOM 935 N N . GLU A 1 113 ? 15.504 -0.710 -12.756 1.00 79.56 113 GLU A N 1
ATOM 936 C CA . GLU A 1 113 ? 16.245 -1.760 -13.471 1.00 79.56 113 GLU A CA 1
ATOM 937 C C . GLU A 1 113 ? 16.082 -1.596 -14.993 1.00 79.56 113 GLU A C 1
ATOM 939 O O . GLU A 1 113 ? 17.080 -1.496 -15.708 1.00 79.56 113 GLU A O 1
ATOM 944 N N . ARG A 1 114 ? 14.849 -1.410 -15.480 1.00 76.62 114 ARG A N 1
ATOM 945 C CA . ARG A 1 114 ? 14.553 -1.190 -16.910 1.00 76.62 114 ARG A CA 1
ATOM 946 C C . ARG A 1 114 ? 15.170 0.070 -17.505 1.00 76.62 114 ARG A C 1
ATOM 948 O O . ARG A 1 114 ? 15.486 0.096 -18.688 1.00 76.62 114 ARG A O 1
ATOM 955 N N . LYS A 1 115 ? 15.324 1.138 -16.717 1.00 74.25 115 LYS A N 1
ATOM 956 C CA . LYS A 1 115 ? 16.014 2.361 -17.170 1.00 74.25 115 LYS A CA 1
ATOM 957 C C . LYS A 1 115 ? 17.520 2.160 -17.312 1.00 74.25 115 LYS A C 1
ATOM 959 O O . LYS A 1 115 ? 18.148 2.870 -18.094 1.00 74.25 115 LYS A O 1
ATOM 964 N N . LYS A 1 116 ? 18.099 1.265 -16.506 1.00 70.88 116 LYS A N 1
ATOM 965 C CA . LYS A 1 116 ? 19.541 0.984 -16.478 1.00 70.88 116 LYS A CA 1
ATOM 966 C C . LYS A 1 116 ? 19.962 -0.020 -17.541 1.00 70.88 116 LYS A C 1
ATOM 968 O O . LYS A 1 116 ? 21.137 -0.031 -17.899 1.00 70.88 116 LYS A O 1
ATOM 973 N N . GLU A 1 117 ? 19.043 -0.837 -18.050 1.00 62.06 117 GLU A N 1
ATOM 974 C CA . GLU A 1 117 ? 19.322 -1.644 -19.231 1.00 62.06 117 GLU A CA 1
ATOM 975 C C . GLU A 1 117 ? 19.435 -0.718 -20.457 1.00 62.06 117 GLU A C 1
ATOM 977 O O . GLU A 1 117 ? 18.459 -0.057 -20.829 1.00 62.06 117 GLU A O 1
ATOM 982 N N . PRO A 1 118 ? 20.615 -0.610 -21.104 1.00 53.09 118 PRO A N 1
ATOM 983 C CA . PRO A 1 118 ? 20.680 0.039 -22.401 1.00 53.09 118 PRO A CA 1
ATOM 984 C C . PRO A 1 118 ? 19.743 -0.733 -23.327 1.00 53.09 118 PRO A C 1
ATOM 986 O O . PRO A 1 118 ? 19.702 -1.962 -23.266 1.00 53.09 118 PRO A O 1
ATOM 989 N N . ARG A 1 119 ? 19.000 -0.027 -24.186 1.00 55.59 119 ARG A N 1
ATOM 990 C CA . ARG A 1 119 ? 18.260 -0.633 -25.300 1.00 55.59 119 ARG A CA 1
ATOM 991 C C . ARG A 1 119 ? 19.258 -1.346 -26.219 1.00 55.59 119 ARG A C 1
ATOM 993 O O . ARG A 1 119 ? 19.656 -0.814 -27.250 1.00 55.59 119 ARG A O 1
ATOM 1000 N N . ALA A 1 120 ? 19.717 -2.528 -25.829 1.00 49.78 120 ALA A N 1
ATOM 1001 C CA . ALA A 1 120 ? 20.411 -3.432 -26.712 1.00 49.78 120 ALA A CA 1
ATOM 1002 C C . ALA A 1 120 ? 19.381 -3.797 -27.779 1.00 49.78 120 ALA A C 1
ATOM 1004 O O . ALA A 1 120 ? 18.321 -4.328 -27.450 1.00 49.78 120 ALA A O 1
ATOM 1005 N N . SER A 1 121 ? 19.691 -3.479 -29.036 1.00 49.75 121 SER A N 1
ATOM 1006 C CA . SER A 1 121 ? 18.820 -3.564 -30.223 1.00 49.75 121 SER A CA 1
ATOM 1007 C C . SER A 1 121 ? 18.064 -2.277 -30.593 1.00 49.75 121 SER A C 1
ATOM 1009 O O . SER A 1 121 ? 16.863 -2.288 -30.837 1.00 49.75 121 SER A O 1
ATOM 1011 N N . ALA A 1 122 ? 18.775 -1.160 -30.735 1.00 45.62 122 ALA A N 1
ATOM 1012 C CA . ALA A 1 122 ? 18.45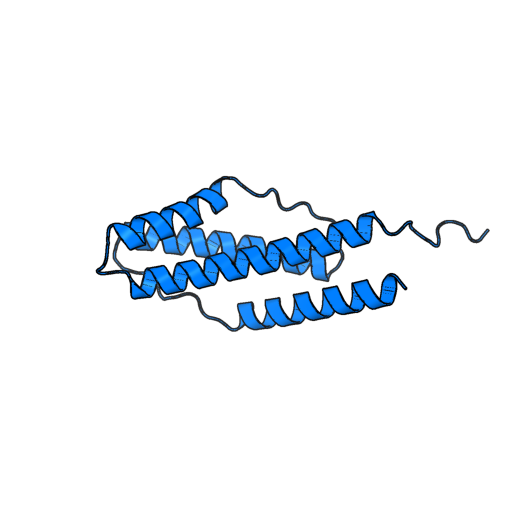3 -0.201 -31.793 1.00 45.62 122 ALA A CA 1
ATOM 1013 C C . ALA A 1 122 ? 19.694 -0.068 -32.684 1.00 45.62 122 ALA A C 1
ATOM 1015 O O . ALA A 1 122 ? 20.613 0.671 -32.346 1.00 45.62 122 ALA A O 1
ATOM 1016 N N . GLY A 1 123 ? 19.738 -0.846 -33.771 1.00 40.41 123 GLY A N 1
ATOM 1017 C CA . GLY A 1 123 ? 20.785 -0.749 -34.796 1.00 40.41 123 GLY A CA 1
ATOM 1018 C C . GLY A 1 123 ? 21.490 -2.059 -35.154 1.00 40.41 123 GLY A C 1
ATOM 1019 O O . GLY A 1 123 ? 22.711 -2.126 -35.102 1.00 40.41 123 GLY A O 1
ATOM 1020 N N . LEU A 1 124 ? 20.738 -3.097 -35.532 1.00 47.03 124 LEU A N 1
ATOM 1021 C CA . LEU A 1 124 ? 21.159 -3.926 -36.663 1.00 47.03 124 LEU A CA 1
ATOM 1022 C C . LEU A 1 124 ? 20.702 -3.162 -37.908 1.00 47.03 124 LEU A C 1
ATOM 1024 O O . LEU A 1 124 ? 19.506 -3.180 -38.196 1.00 47.03 124 LEU A O 1
ATOM 1028 N N . GLN A 1 125 ? 21.627 -2.433 -38.534 1.00 40.56 125 GLN A N 1
ATOM 1029 C CA . GLN A 1 125 ? 21.774 -2.175 -39.975 1.00 40.56 125 GLN A CA 1
ATOM 1030 C C . GLN A 1 125 ? 22.844 -1.110 -40.206 1.00 40.56 125 GLN A C 1
ATOM 1032 O O . GLN A 1 125 ? 22.762 -0.043 -39.560 1.00 40.56 125 GLN A O 1
#

Foldseek 3Di:
DLVVVLVVLLVVLVVLLVVLVPDDQDDQDPDPLRNVLSVLLVVLNVLLNVLSVCLSVVHDDDDPPDVSLVVSLVSLVVCCVVPVVCVVVSVVSNVSSVSSVVSVVSSVVSSVSVVPDDPPDPDPD

Sequence (125 aa):
MGAVREETSLKKLAEKFAQYQKKSFPDPGDDSDMQDLDEGLLEYGYRVANYISRVLRGEVSRLGRFQRWRRLGKRIERLMMGKPEFAERLREYSEIYERLEELLDMAEALLEERKKEPRASAGLQ

pLDDT: mean 80.66, std 12.66, range [40.41, 92.5]

Radius of gyration: 17.84 Å; chains: 1; bounding box: 42×27×62 Å

Secondary structure (DSSP, 8-state):
-HHHHHHHHHHHHHHHHHHHHTSPPPPPPSSHHHHHHHHHHHHHHHHHHHHHHHHHTT--------HHHHHHHHHHHHHHHH-GGGHHHHHHHHHHHHHHHHHHHHHHHHHHHHHHS--S-S---